Protein AF-A0A6B2CQ78-F1 (afdb_monomer)

Structure (mmCIF, N/CA/C/O backbone):
data_AF-A0A6B2CQ78-F1
#
_entry.id   AF-A0A6B2CQ78-F1
#
loop_
_atom_site.group_PDB
_atom_site.id
_atom_site.type_symbol
_atom_site.label_atom_id
_atom_site.label_alt_id
_atom_site.label_comp_id
_atom_site.label_asym_id
_atom_site.label_entity_id
_atom_site.label_seq_id
_atom_site.pdbx_PDB_ins_code
_atom_site.Cartn_x
_atom_site.Cartn_y
_atom_site.Cartn_z
_atom_site.occupancy
_atom_site.B_iso_or_equiv
_atom_site.auth_seq_id
_atom_site.auth_comp_id
_atom_site.auth_asym_id
_atom_site.auth_atom_id
_atom_site.pdbx_PDB_model_num
ATOM 1 N N . GLY A 1 1 ? 10.693 7.552 -2.404 1.00 62.09 1 GLY A N 1
ATOM 2 C CA . GLY A 1 1 ? 9.361 8.178 -2.546 1.00 62.09 1 GLY A CA 1
ATOM 3 C C . GLY A 1 1 ? 8.370 7.409 -1.700 1.00 62.09 1 GLY A C 1
ATOM 4 O O . GLY A 1 1 ? 8.514 6.196 -1.624 1.00 62.09 1 GLY A O 1
ATOM 5 N N . VAL A 1 2 ? 7.434 8.091 -1.040 1.00 74.00 2 VAL A N 1
ATOM 6 C CA . VAL A 1 2 ? 6.433 7.464 -0.155 1.00 74.00 2 VAL A CA 1
ATOM 7 C C . VAL A 1 2 ? 5.272 6.910 -0.989 1.00 74.00 2 VAL A C 1
ATOM 9 O O . VAL A 1 2 ? 4.898 7.514 -1.992 1.00 74.00 2 VAL A O 1
ATOM 12 N N . LEU A 1 3 ? 4.718 5.761 -0.591 1.00 79.19 3 LEU A N 1
ATOM 13 C CA . LEU A 1 3 ? 3.440 5.263 -1.107 1.00 79.19 3 LEU A CA 1
ATOM 14 C C . LEU A 1 3 ? 2.314 6.053 -0.428 1.00 79.19 3 LEU A C 1
ATOM 16 O O . LEU A 1 3 ? 1.901 5.710 0.674 1.00 79.19 3 LEU A O 1
ATOM 20 N N . SER A 1 4 ? 1.890 7.159 -1.038 1.00 80.81 4 SER A N 1
ATOM 21 C CA . SER A 1 4 ? 0.919 8.092 -0.444 1.00 80.81 4 SER A CA 1
ATOM 22 C C . SER A 1 4 ? -0.463 8.064 -1.095 1.00 80.81 4 SER A C 1
ATOM 24 O O . SER A 1 4 ? -1.386 8.677 -0.571 1.00 80.81 4 SER A O 1
ATOM 26 N N . GLU A 1 5 ? -0.616 7.382 -2.230 1.00 87.38 5 GLU A N 1
ATOM 27 C CA . GLU A 1 5 ? -1.872 7.312 -2.980 1.00 87.38 5 GLU A CA 1
ATOM 28 C C . GLU A 1 5 ? -2.271 5.860 -3.242 1.00 87.38 5 GLU A C 1
ATOM 30 O O . GLU A 1 5 ? -1.421 5.010 -3.531 1.00 87.38 5 GLU A O 1
ATOM 35 N N . VAL A 1 6 ? -3.579 5.604 -3.170 1.00 92.00 6 VAL A N 1
ATOM 36 C CA . VAL A 1 6 ? -4.200 4.303 -3.427 1.00 92.00 6 VAL A CA 1
ATOM 37 C C . VAL A 1 6 ? -5.200 4.454 -4.573 1.00 92.00 6 VAL A C 1
ATOM 39 O O . VAL A 1 6 ? -6.150 5.228 -4.486 1.00 92.00 6 VAL A O 1
ATOM 42 N N . GLN A 1 7 ? -4.968 3.717 -5.655 1.00 91.25 7 GLN A N 1
ATOM 43 C CA . GLN A 1 7 ? -5.837 3.602 -6.824 1.00 91.25 7 GLN A CA 1
ATOM 44 C C . GLN A 1 7 ? -6.811 2.438 -6.637 1.00 91.25 7 GLN A C 1
ATOM 46 O O . GLN A 1 7 ? -6.500 1.462 -5.950 1.00 91.25 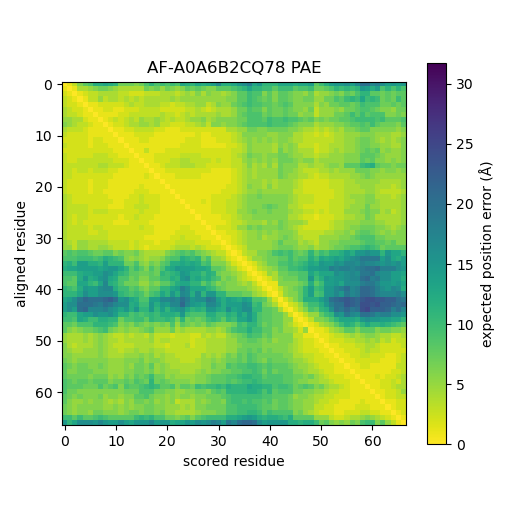7 GLN A O 1
ATOM 51 N N . ASP A 1 8 ? -8.000 2.555 -7.228 1.00 90.00 8 ASP A N 1
ATOM 52 C CA . ASP A 1 8 ? -9.044 1.519 -7.212 1.00 90.00 8 ASP A CA 1
ATOM 53 C C . ASP A 1 8 ? -9.415 1.015 -5.801 1.00 90.00 8 ASP A C 1
ATOM 55 O O . ASP A 1 8 ? -9.919 -0.087 -5.623 1.00 90.00 8 ASP A O 1
ATOM 59 N N . GLY A 1 9 ? -9.159 1.833 -4.773 1.00 92.56 9 GLY A N 1
ATOM 60 C CA . GLY A 1 9 ? -9.463 1.538 -3.372 1.00 92.56 9 GLY A CA 1
ATOM 61 C C . GLY A 1 9 ? -8.499 0.583 -2.660 1.00 92.56 9 GLY A C 1
ATOM 62 O O . GLY A 1 9 ? -8.589 0.477 -1.440 1.00 92.56 9 GLY A O 1
ATOM 63 N N . HIS A 1 10 ? -7.567 -0.078 -3.359 1.00 94.56 10 HIS A N 1
ATOM 64 C CA . HIS A 1 10 ? -6.641 -1.026 -2.715 1.00 94.56 10 HIS A CA 1
ATOM 65 C C . HIS A 1 10 ? -5.240 -1.141 -3.346 1.00 94.56 10 HIS A C 1
ATOM 67 O O . HIS A 1 10 ? -4.396 -1.864 -2.816 1.00 94.56 10 HIS A O 1
ATOM 73 N N . VAL A 1 11 ? -4.944 -0.430 -4.439 1.00 95.19 11 VAL A N 1
ATOM 74 C CA . VAL A 1 11 ? -3.654 -0.538 -5.138 1.00 95.19 11 VAL A CA 1
ATOM 75 C C . VAL A 1 11 ? -2.780 0.689 -4.892 1.00 95.19 11 VAL A C 1
ATOM 77 O O . VAL A 1 11 ? -3.037 1.763 -5.430 1.00 95.19 11 VAL A O 1
ATOM 80 N N . ALA A 1 12 ? -1.688 0.538 -4.147 1.00 92.81 12 ALA A N 1
ATOM 81 C CA . ALA A 1 12 ? -0.671 1.582 -4.023 1.00 92.81 12 ALA A CA 1
ATOM 82 C C . ALA A 1 12 ? 0.364 1.480 -5.153 1.00 92.81 12 ALA A C 1
ATOM 84 O O . ALA A 1 12 ? 0.852 0.392 -5.473 1.00 92.81 12 ALA A O 1
ATOM 85 N N . VAL A 1 13 ? 0.744 2.620 -5.739 1.00 91.00 13 VAL A N 1
ATOM 86 C CA . VAL A 1 13 ? 1.735 2.678 -6.827 1.00 91.00 13 VAL A CA 1
ATOM 87 C C . VAL A 1 13 ? 2.993 3.399 -6.360 1.00 91.00 13 VAL A C 1
ATOM 89 O O . VAL A 1 13 ? 2.944 4.553 -5.940 1.00 91.00 13 VAL A O 1
ATOM 92 N N . CYS A 1 14 ? 4.152 2.748 -6.491 1.00 85.44 14 CYS A N 1
ATOM 93 C CA . CYS A 1 14 ? 5.440 3.391 -6.253 1.00 85.44 14 CYS A CA 1
ATOM 94 C C . CYS A 1 14 ? 5.611 4.563 -7.232 1.00 85.44 14 CYS A C 1
ATOM 96 O O . CYS A 1 14 ? 5.677 4.331 -8.445 1.00 85.44 14 CYS A O 1
ATOM 98 N N . PRO A 1 15 ? 5.742 5.817 -6.757 1.00 84.12 15 PRO A N 1
ATOM 99 C CA . PRO A 1 15 ? 5.803 6.968 -7.655 1.00 84.12 15 PRO A CA 1
ATOM 100 C C . PRO A 1 15 ? 7.037 6.930 -8.565 1.00 84.12 15 PRO A C 1
ATOM 102 O O . PRO A 1 15 ? 6.979 7.443 -9.684 1.00 84.12 15 PRO A O 1
ATOM 105 N N . LEU A 1 16 ? 8.108 6.270 -8.108 1.00 80.94 16 LEU A N 1
ATOM 106 C CA . LEU A 1 16 ? 9.404 6.194 -8.778 1.00 80.94 16 LEU A CA 1
ATOM 107 C C . LEU A 1 16 ? 9.446 5.105 -9.854 1.00 80.94 16 LEU A C 1
ATOM 109 O O . LEU A 1 16 ? 9.638 5.405 -11.025 1.00 80.94 16 LEU A O 1
ATOM 113 N N . HIS A 1 17 ? 9.227 3.848 -9.462 1.00 82.69 17 HIS A N 1
ATOM 114 C CA . HIS A 1 17 ? 9.444 2.690 -10.340 1.00 82.69 17 HIS A CA 1
ATOM 115 C C . HIS A 1 17 ? 8.144 2.004 -10.753 1.00 82.69 17 HIS A C 1
ATOM 117 O O . HIS A 1 17 ? 8.179 0.935 -11.343 1.00 82.69 17 HIS A O 1
ATOM 123 N N . LYS A 1 18 ? 6.984 2.579 -10.418 1.00 88.50 18 LYS A N 1
ATOM 124 C CA . LYS A 1 18 ? 5.657 2.084 -10.821 1.00 88.50 18 LYS A CA 1
ATOM 125 C C . LYS A 1 18 ? 5.322 0.650 -10.385 1.00 88.50 18 LYS A C 1
ATOM 127 O O . LYS A 1 18 ? 4.313 0.116 -10.838 1.00 88.50 18 LYS A O 1
ATOM 132 N N . ALA A 1 19 ? 6.105 0.063 -9.473 1.00 88.56 19 ALA A N 1
ATOM 133 C CA . ALA A 1 19 ? 5.712 -1.150 -8.762 1.00 88.56 19 ALA A CA 1
ATOM 134 C C . ALA A 1 19 ? 4.336 -0.941 -8.124 1.00 88.56 19 ALA A C 1
ATOM 136 O O . ALA A 1 19 ? 4.065 0.143 -7.596 1.00 88.56 19 ALA A O 1
ATOM 137 N N . LYS A 1 20 ? 3.487 -1.965 -8.180 1.00 91.88 20 LYS A N 1
ATOM 138 C CA . LYS A 1 20 ? 2.132 -1.926 -7.624 1.00 91.88 20 LYS A CA 1
ATOM 139 C C . LYS A 1 20 ? 2.025 -2.907 -6.474 1.00 91.88 20 LYS A C 1
ATOM 141 O O . LYS A 1 20 ? 2.507 -4.032 -6.597 1.00 91.88 20 LYS A O 1
ATOM 146 N N . PHE A 1 21 ? 1.364 -2.486 -5.407 1.00 92.00 21 PHE A N 1
ATOM 147 C CA . PHE A 1 21 ? 1.149 -3.288 -4.211 1.00 92.00 21 PHE A CA 1
ATOM 148 C C . PHE A 1 21 ? -0.325 -3.278 -3.832 1.00 92.00 21 PHE A C 1
ATOM 150 O O . PHE A 1 21 ? -0.975 -2.237 -3.931 1.00 92.00 21 PHE A O 1
ATOM 157 N N . ASP A 1 22 ? -0.829 -4.420 -3.383 1.00 93.56 22 ASP A N 1
ATOM 158 C CA . ASP A 1 22 ? -2.121 -4.513 -2.719 1.00 93.56 22 ASP A CA 1
ATOM 159 C C . ASP A 1 22 ? -1.946 -4.079 -1.256 1.00 93.56 22 ASP A C 1
ATOM 161 O O . ASP A 1 22 ? -1.120 -4.638 -0.536 1.00 93.56 22 ASP A O 1
ATOM 165 N N . VAL A 1 23 ? -2.675 -3.054 -0.809 1.00 91.25 23 VAL A N 1
ATOM 166 C CA . VAL A 1 23 ? -2.532 -2.517 0.559 1.00 91.25 23 VAL A CA 1
ATOM 167 C C . VAL A 1 23 ? -3.276 -3.334 1.617 1.00 91.25 23 VAL A C 1
ATOM 169 O O . VAL A 1 23 ? -3.056 -3.118 2.806 1.00 91.25 23 VAL A O 1
ATOM 172 N N . LEU A 1 24 ? -4.147 -4.262 1.212 1.00 90.50 24 LEU A N 1
ATOM 173 C CA . LEU A 1 24 ? -4.886 -5.144 2.115 1.00 90.50 24 LEU A CA 1
ATOM 174 C C . LEU A 1 24 ? -4.040 -6.360 2.496 1.00 90.50 24 LEU A C 1
ATOM 176 O O . LEU A 1 24 ? -4.063 -6.791 3.650 1.00 90.50 24 LEU A O 1
ATOM 180 N N . THR A 1 25 ? -3.282 -6.910 1.543 1.00 90.88 25 THR A N 1
ATOM 181 C CA . THR A 1 25 ? -2.419 -8.080 1.784 1.00 90.88 25 THR A CA 1
ATOM 182 C C . THR A 1 25 ? -0.947 -7.719 1.969 1.00 90.88 25 THR A C 1
ATOM 184 O O . THR A 1 25 ? -0.217 -8.438 2.655 1.00 90.88 25 THR A O 1
ATOM 187 N N . GLY A 1 26 ? -0.516 -6.592 1.398 1.00 89.38 26 GLY A N 1
ATOM 188 C CA . GLY A 1 26 ? 0.882 -6.190 1.277 1.00 89.38 26 GLY A CA 1
ATOM 189 C C . GLY A 1 26 ? 1.582 -6.778 0.046 1.00 89.38 26 GLY A C 1
ATOM 190 O O . GLY A 1 26 ? 2.753 -6.473 -0.185 1.00 89.38 26 GLY A O 1
ATOM 191 N N . ASP A 1 27 ? 0.912 -7.611 -0.751 1.00 92.56 27 ASP A N 1
ATOM 192 C CA . ASP A 1 27 ? 1.546 -8.319 -1.863 1.00 92.56 27 ASP A CA 1
ATOM 193 C C . ASP A 1 27 ? 1.918 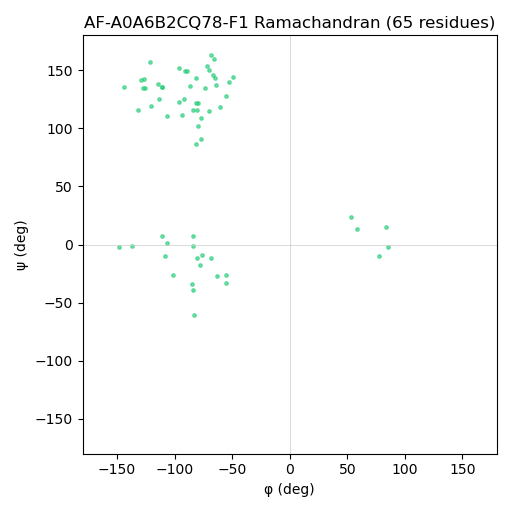-7.388 -3.018 1.00 92.56 27 ASP A C 1
ATOM 195 O O . ASP A 1 27 ? 1.262 -6.384 -3.298 1.00 92.56 27 ASP A O 1
ATOM 199 N N . MET A 1 28 ? 2.975 -7.754 -3.745 1.00 91.06 2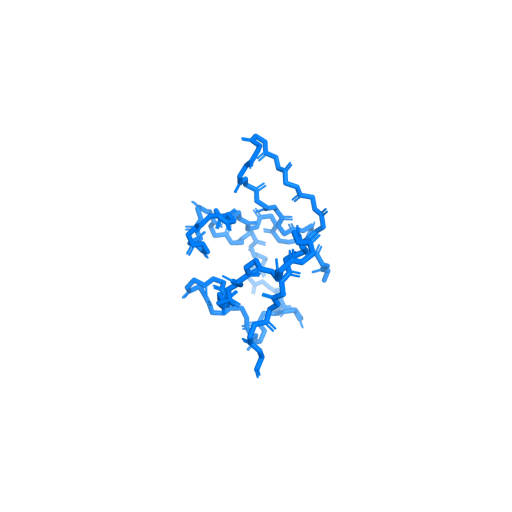8 MET A N 1
ATOM 200 C CA . MET A 1 28 ? 3.347 -7.075 -4.982 1.00 91.06 28 MET A CA 1
ATOM 201 C C . MET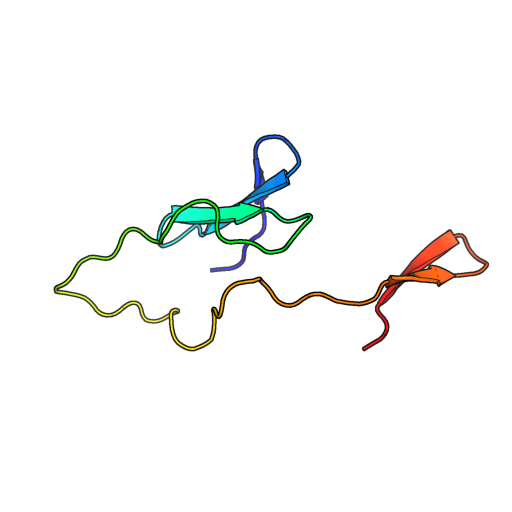 A 1 28 ? 2.478 -7.584 -6.136 1.00 91.06 28 MET A C 1
ATOM 203 O O . MET A 1 28 ? 2.577 -8.738 -6.540 1.00 91.06 28 MET A O 1
ATOM 207 N N . VAL A 1 29 ? 1.669 -6.690 -6.700 1.00 93.38 29 VAL A N 1
ATOM 208 C CA . VAL A 1 29 ? 0.787 -6.955 -7.849 1.00 93.38 29 VAL A CA 1
ATOM 209 C C . VAL A 1 29 ? 1.540 -6.794 -9.172 1.00 93.38 29 VAL A C 1
ATOM 211 O O . VAL A 1 29 ? 1.268 -7.500 -10.139 1.00 93.38 29 VAL A O 1
ATOM 214 N N . SER A 1 30 ? 2.494 -5.859 -9.236 1.00 91.38 30 SER A N 1
ATOM 215 C CA . SER A 1 30 ? 3.324 -5.627 -10.424 1.00 91.38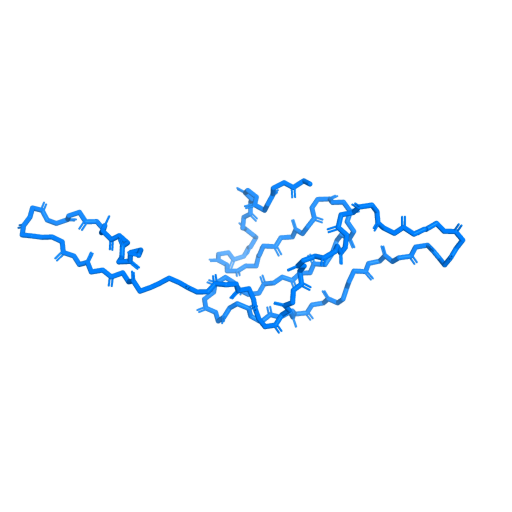 30 SER A CA 1
ATOM 216 C C . SER A 1 30 ? 4.746 -5.253 -10.019 1.00 91.38 30 SER A C 1
ATOM 218 O O . SER A 1 30 ? 4.905 -4.378 -9.159 1.00 91.38 30 SER A O 1
ATOM 220 N N . PRO A 1 31 ? 5.777 -5.834 -10.662 1.00 86.81 31 PRO A N 1
ATOM 221 C CA . PRO A 1 31 ? 7.164 -5.503 -10.371 1.00 86.81 31 PRO A CA 1
ATOM 222 C C . PRO A 1 31 ? 7.498 -4.052 -10.748 1.00 86.81 31 PRO A C 1
ATOM 224 O O . PRO A 1 31 ? 6.795 -3.440 -11.562 1.00 86.81 31 PRO A O 1
ATOM 227 N N . PRO A 1 32 ? 8.573 -3.486 -10.171 1.00 85.56 32 PRO A N 1
ATOM 228 C CA . PRO A 1 32 ? 9.080 -2.186 -10.579 1.00 85.56 32 PRO A CA 1
ATOM 229 C C . PRO A 1 32 ? 9.596 -2.217 -12.020 1.00 85.56 32 PRO A C 1
ATOM 231 O O . PRO A 1 32 ? 10.248 -3.166 -12.452 1.00 85.56 32 PRO A O 1
ATOM 234 N N . ILE A 1 33 ? 9.381 -1.119 -12.734 1.00 85.06 33 ILE A N 1
ATOM 235 C CA . ILE A 1 33 ? 10.059 -0.803 -13.985 1.00 85.06 33 ILE A CA 1
ATOM 236 C C . ILE A 1 33 ? 11.463 -0.318 -13.620 1.00 85.06 33 ILE A C 1
ATOM 238 O O . ILE A 1 33 ? 11.635 0.762 -13.053 1.00 85.06 33 ILE A O 1
ATOM 242 N N . VAL A 1 34 ? 12.460 -1.144 -13.919 1.00 77.00 34 VAL A N 1
ATOM 243 C CA . VAL A 1 34 ? 13.876 -0.871 -13.661 1.00 77.00 34 VAL A CA 1
ATOM 244 C C . VAL A 1 34 ? 14.618 -0.651 -14.973 1.00 77.00 34 VAL A C 1
ATOM 246 O O . VAL A 1 34 ? 14.436 -1.402 -15.928 1.00 77.00 34 VAL A O 1
ATOM 249 N N . MET A 1 35 ? 15.462 0.379 -15.012 1.00 74.69 35 MET A N 1
ATOM 250 C CA . MET A 1 35 ? 16.446 0.572 -16.078 1.00 74.69 35 MET A CA 1
ATOM 251 C C . MET A 1 35 ? 17.692 -0.253 -15.724 1.00 74.69 35 MET A C 1
ATOM 253 O O . MET A 1 35 ? 18.308 0.043 -14.700 1.00 74.69 35 MET A O 1
ATOM 257 N N . PRO A 1 36 ? 18.075 -1.283 -16.500 1.00 70.44 36 PRO A N 1
ATOM 258 C CA . PRO A 1 36 ? 19.205 -2.157 -16.162 1.00 70.44 36 PRO A CA 1
ATOM 259 C C . PRO A 1 36 ? 20.525 -1.408 -15.928 1.00 70.44 36 PRO A C 1
ATOM 261 O O . PRO A 1 36 ? 21.336 -1.804 -15.096 1.00 70.44 36 PRO A O 1
ATOM 264 N N . GLU A 1 37 ? 20.728 -0.306 -16.643 1.00 77.12 37 GLU A N 1
ATOM 265 C CA . GLU A 1 37 ? 21.912 0.546 -16.581 1.00 77.12 37 GLU A CA 1
ATOM 266 C C . GLU A 1 37 ? 21.970 1.463 -15.349 1.00 77.12 37 GLU A C 1
ATOM 268 O O . GLU A 1 37 ? 22.999 2.100 -15.115 1.00 77.12 37 GLU A O 1
ATOM 273 N N . ARG A 1 38 ? 20.890 1.558 -14.557 1.00 69.81 38 ARG A N 1
ATOM 274 C CA . ARG A 1 38 ? 20.829 2.416 -13.365 1.00 69.81 38 ARG A CA 1
ATOM 275 C C . ARG A 1 38 ? 20.287 1.652 -12.155 1.00 69.81 38 ARG A C 1
ATOM 277 O O . ARG A 1 38 ? 19.112 1.284 -12.142 1.00 69.81 38 ARG A O 1
ATOM 284 N N . PRO A 1 39 ? 21.098 1.453 -11.099 1.00 64.81 39 PRO A N 1
ATOM 285 C CA . PRO A 1 39 ? 20.604 0.838 -9.878 1.00 64.81 39 PRO A CA 1
ATOM 286 C C . PRO A 1 39 ? 19.538 1.732 -9.237 1.00 64.81 39 PRO A C 1
ATOM 288 O O . PRO A 1 39 ? 19.686 2.948 -9.147 1.00 64.81 39 PRO A O 1
ATOM 291 N N . CYS A 1 40 ? 18.455 1.117 -8.768 1.00 67.94 40 CYS A N 1
ATOM 292 C CA . CYS A 1 40 ? 17.430 1.824 -8.014 1.00 67.94 40 CYS A CA 1
ATOM 293 C C . CYS A 1 40 ? 17.983 2.218 -6.633 1.00 67.94 40 CYS A C 1
ATOM 295 O O . CYS A 1 40 ? 18.248 1.363 -5.787 1.00 67.94 40 CYS A O 1
ATOM 297 N N . GLU A 1 41 ? 18.113 3.523 -6.390 1.00 66.19 41 GLU A N 1
ATOM 298 C CA . GLU A 1 41 ? 18.649 4.092 -5.140 1.00 66.19 41 GLU A CA 1
ATOM 299 C C . GLU A 1 41 ? 17.734 3.874 -3.922 1.00 66.19 41 GLU A C 1
ATOM 301 O O . GLU A 1 41 ? 18.150 4.052 -2.781 1.00 66.19 41 GLU A O 1
ATOM 306 N N . PHE A 1 42 ? 16.493 3.436 -4.152 1.00 62.81 42 PHE A N 1
ATOM 307 C CA . PHE A 1 42 ? 15.480 3.198 -3.121 1.00 62.81 42 PHE A CA 1
ATOM 308 C C . PHE A 1 42 ? 15.219 1.702 -2.861 1.00 62.81 42 PHE A C 1
ATOM 310 O O . PHE A 1 42 ? 14.357 1.368 -2.053 1.00 62.81 42 PHE A O 1
ATOM 317 N N . ASN A 1 43 ? 15.929 0.790 -3.540 1.00 57.66 43 ASN A N 1
ATOM 318 C CA . ASN A 1 43 ? 15.601 -0.645 -3.565 1.00 57.66 43 ASN A CA 1
ATOM 319 C C . ASN A 1 43 ? 16.147 -1.468 -2.391 1.00 57.66 43 ASN A C 1
ATOM 321 O O . ASN A 1 43 ? 16.121 -2.693 -2.451 1.00 57.66 43 ASN A O 1
ATOM 325 N N . ARG A 1 44 ? 16.738 -0.845 -1.369 1.00 54.47 44 ARG A N 1
ATOM 326 C CA . ARG A 1 44 ? 17.514 -1.610 -0.380 1.00 54.47 44 ARG A CA 1
ATOM 327 C C . ARG A 1 44 ? 16.673 -2.360 0.653 1.00 54.47 44 ARG A C 1
ATOM 329 O O . ARG A 1 44 ? 17.204 -3.281 1.257 1.00 54.47 44 ARG A O 1
ATOM 336 N N . GLU A 1 45 ? 15.398 -2.007 0.834 1.00 57.22 45 GLU A N 1
ATOM 337 C CA . GLU A 1 45 ? 14.593 -2.513 1.964 1.00 57.22 45 GLU A CA 1
ATOM 338 C C . GLU A 1 45 ? 13.160 -2.944 1.601 1.00 57.22 45 GLU A C 1
ATOM 340 O O . GLU A 1 45 ? 12.419 -3.417 2.461 1.00 57.22 45 GLU A O 1
ATOM 345 N N . LEU A 1 46 ? 12.739 -2.811 0.336 1.00 62.09 46 LEU A N 1
ATOM 346 C CA . LEU A 1 46 ? 11.403 -3.240 -0.095 1.00 62.09 46 LEU A CA 1
ATOM 347 C C . LEU A 1 46 ? 11.389 -4.75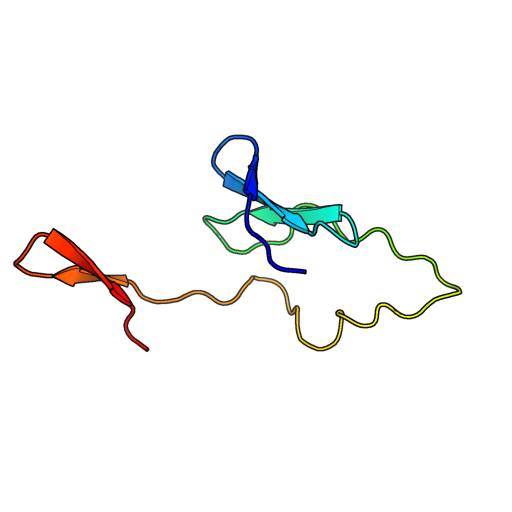0 -0.354 1.00 62.09 46 LEU A C 1
ATOM 349 O O . LEU A 1 46 ? 11.567 -5.208 -1.481 1.00 62.09 46 LEU A O 1
ATOM 353 N N . HIS A 1 47 ? 11.157 -5.517 0.706 1.00 68.56 47 HIS A N 1
ATOM 354 C CA . HIS A 1 47 ? 10.868 -6.944 0.623 1.00 68.56 47 HIS A CA 1
ATOM 355 C C . HIS A 1 47 ? 9.355 -7.143 0.580 1.00 68.56 47 HIS A C 1
ATOM 357 O O . HIS A 1 47 ? 8.703 -6.858 1.579 1.00 68.56 47 HIS A O 1
ATOM 363 N N . PRO A 1 48 ? 8.771 -7.590 -0.545 1.00 72.19 48 PRO A N 1
ATOM 364 C CA . PRO A 1 48 ? 7.381 -8.008 -0.542 1.00 72.19 48 PRO A CA 1
ATOM 365 C C . PRO A 1 48 ? 7.200 -9.274 0.323 1.00 72.19 48 PRO A C 1
ATOM 367 O O . PRO A 1 48 ? 8.082 -10.140 0.320 1.00 72.19 48 PRO A O 1
ATOM 370 N N . PRO A 1 49 ? 6.055 -9.409 1.013 1.00 81.69 49 PRO A N 1
ATOM 371 C CA . PRO A 1 49 ? 4.978 -8.417 1.100 1.00 81.69 49 PRO A CA 1
ATOM 372 C C . PRO A 1 49 ? 5.369 -7.204 1.963 1.00 81.69 49 PRO A C 1
ATOM 374 O O . PRO A 1 49 ? 6.210 -7.312 2.853 1.00 81.69 49 PRO A O 1
ATOM 377 N N . LEU A 1 50 ? 4.751 -6.044 1.706 1.00 82.19 50 LEU A N 1
ATOM 378 C CA . LEU A 1 50 ? 4.917 -4.835 2.519 1.00 82.19 50 LEU A CA 1
ATOM 379 C C . LEU A 1 50 ? 4.734 -5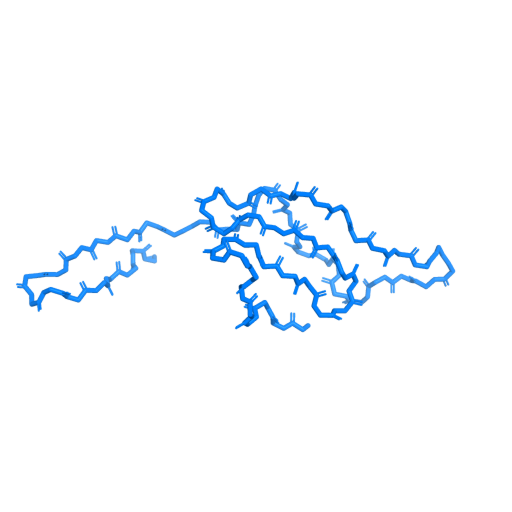.157 4.008 1.00 82.19 50 LEU A C 1
ATOM 381 O O . LEU A 1 50 ? 3.889 -5.975 4.381 1.00 82.19 50 LEU A O 1
ATOM 385 N N . LYS A 1 51 ? 5.509 -4.481 4.865 1.00 84.12 51 LYS A N 1
ATOM 386 C CA . LYS A 1 51 ? 5.418 -4.662 6.316 1.00 84.12 51 LYS A CA 1
ATOM 387 C C . LYS A 1 51 ? 3.984 -4.418 6.787 1.00 84.12 51 LYS A C 1
ATOM 389 O O . LYS A 1 51 ? 3.401 -3.369 6.517 1.00 84.12 51 LYS A O 1
ATOM 394 N N . ARG A 1 52 ? 3.455 -5.390 7.525 1.00 85.69 52 ARG A N 1
ATOM 395 C CA . ARG A 1 52 ? 2.145 -5.319 8.168 1.00 85.69 52 ARG A CA 1
ATOM 396 C C . ARG A 1 52 ? 2.305 -4.889 9.618 1.00 85.69 52 ARG A C 1
ATOM 398 O O . ARG A 1 52 ? 3.338 -5.141 10.239 1.00 85.69 52 ARG A O 1
ATOM 405 N N . TYR A 1 53 ? 1.269 -4.239 10.116 1.00 88.56 53 TYR A N 1
ATOM 406 C CA . TYR A 1 53 ? 1.161 -3.793 11.491 1.00 88.56 53 TYR A CA 1
ATOM 407 C C . TYR A 1 53 ? -0.135 -4.345 12.064 1.00 88.56 53 TYR A C 1
ATOM 409 O O . TYR A 1 53 ? -1.169 -4.284 11.392 1.00 88.56 53 TYR A O 1
ATOM 417 N N . ASP A 1 54 ? -0.070 -4.883 13.277 1.00 90.69 54 ASP A N 1
ATOM 418 C CA . ASP A 1 54 ? -1.270 -5.269 14.003 1.00 90.69 54 ASP A CA 1
ATOM 419 C C . ASP A 1 54 ? -1.972 -4.002 14.496 1.00 90.69 54 ASP A C 1
ATOM 421 O O . ASP A 1 54 ? -1.338 -3.051 14.962 1.00 90.69 54 ASP A O 1
ATOM 425 N N . VAL A 1 55 ? -3.292 -3.964 14.312 1.00 92.75 55 VAL A N 1
ATOM 426 C CA . VAL A 1 55 ? -4.122 -2.803 14.631 1.00 92.75 55 VAL A CA 1
ATOM 427 C C . VAL A 1 55 ? -5.264 -3.243 15.527 1.00 92.75 55 VAL A C 1
ATOM 429 O O . VAL A 1 55 ? -5.947 -4.229 15.245 1.00 92.75 55 VAL A O 1
ATOM 432 N N . ARG A 1 56 ? -5.508 -2.467 16.580 1.00 94.62 56 ARG A N 1
ATOM 433 C CA . ARG A 1 56 ? -6.643 -2.636 17.488 1.00 94.62 56 ARG A CA 1
ATOM 434 C C . ARG A 1 56 ? -7.495 -1.372 17.528 1.00 94.62 56 ARG A C 1
ATOM 436 O O . ARG A 1 56 ? -7.020 -0.282 17.222 1.00 94.62 56 ARG A O 1
ATOM 443 N N . VAL A 1 57 ? -8.760 -1.525 17.909 1.00 95.69 57 VAL A N 1
ATOM 444 C CA . VAL A 1 57 ? -9.669 -0.396 18.142 1.00 95.69 57 VAL A CA 1
ATOM 445 C C . VAL A 1 57 ? -9.660 -0.079 19.635 1.00 95.69 57 VAL A C 1
ATOM 447 O O . VAL A 1 57 ? -9.945 -0.961 20.447 1.00 95.69 57 VAL A O 1
ATOM 450 N N . SER A 1 58 ? -9.315 1.155 19.999 1.00 94.69 58 SER A N 1
ATOM 451 C CA . SER A 1 58 ? -9.336 1.623 21.386 1.00 94.69 58 SER A CA 1
ATOM 452 C C . SER A 1 58 ? -10.778 1.721 21.918 1.00 94.69 58 SER A C 1
ATOM 454 O O . SER A 1 58 ? -11.727 1.765 21.126 1.00 94.69 58 SER A O 1
ATOM 456 N N . PRO A 1 59 ? -10.990 1.799 23.246 1.00 95.88 59 PRO A N 1
ATOM 457 C CA . PRO A 1 59 ? -12.319 2.040 23.818 1.00 95.88 59 PRO A CA 1
ATOM 458 C C . PRO A 1 59 ? -13.007 3.313 23.290 1.00 95.88 59 PRO A C 1
ATOM 460 O O . PRO A 1 59 ? -14.233 3.384 23.251 1.00 95.88 59 PRO A O 1
ATOM 463 N N . GLU A 1 60 ? -12.228 4.301 22.850 1.00 96.12 60 GLU A N 1
ATOM 464 C CA . GLU A 1 60 ? -12.686 5.567 22.266 1.00 96.12 60 GLU A CA 1
ATOM 465 C C . GLU A 1 60 ? -12.989 5.460 20.759 1.00 96.12 60 GLU A C 1
ATOM 467 O O . GLU A 1 60 ? -13.409 6.439 20.142 1.00 96.12 60 GLU A O 1
ATOM 472 N N . GLY A 1 61 ? -12.791 4.283 20.156 1.00 95.12 61 GLY A N 1
ATOM 473 C CA . GLY A 1 61 ? -13.049 4.028 18.739 1.00 95.12 61 GLY A CA 1
ATOM 474 C C . GLY A 1 61 ? -11.914 4.440 17.798 1.00 95.12 61 GLY A C 1
ATOM 475 O O . GLY A 1 61 ? -12.139 4.541 16.592 1.00 95.12 61 GLY A O 1
ATOM 476 N N . LEU A 1 62 ? -10.707 4.691 18.316 1.00 95.50 62 LEU A N 1
ATOM 477 C CA . LEU A 1 62 ? -9.538 5.051 17.508 1.00 95.50 62 LEU A CA 1
ATOM 478 C C . LEU A 1 62 ? -8.762 3.803 17.074 1.00 95.50 62 LEU A C 1
ATOM 480 O O . LEU A 1 62 ? -8.733 2.805 17.788 1.00 95.50 62 LEU A O 1
ATOM 484 N N . LEU A 1 63 ? -8.113 3.861 15.908 1.00 94.75 63 LEU A N 1
ATOM 485 C CA . LEU A 1 63 ? -7.191 2.811 15.471 1.00 94.75 63 LEU A CA 1
ATOM 486 C C . LEU A 1 63 ? -5.827 3.020 16.135 1.00 94.75 63 LEU A C 1
ATOM 488 O O . LEU A 1 63 ? -5.196 4.059 15.943 1.00 94.75 63 LEU A O 1
ATOM 492 N N . GLU A 1 64 ? -5.366 2.020 16.877 1.00 95.25 64 GLU A N 1
ATOM 493 C CA . GLU A 1 64 ? -4.040 1.975 17.489 1.00 95.25 64 GLU A CA 1
ATOM 494 C C . GLU A 1 64 ? -3.191 0.912 16.801 1.00 95.25 64 GLU A C 1
ATOM 496 O O . GLU A 1 64 ? -3.658 -0.201 16.562 1.00 95.25 64 GLU A O 1
ATOM 501 N N . ILE A 1 65 ? -1.941 1.257 16.499 1.00 93.94 65 ILE A N 1
ATOM 502 C CA . ILE A 1 65 ? -0.958 0.315 15.969 1.00 93.94 65 ILE A CA 1
ATOM 503 C C . ILE A 1 65 ? -0.189 -0.286 17.147 1.00 93.94 65 ILE A C 1
ATOM 505 O O . ILE A 1 65 ? 0.398 0.463 17.930 1.00 93.94 65 ILE A O 1
ATOM 509 N N . ASP A 1 66 ? -0.152 -1.614 17.244 1.00 86.00 66 ASP A N 1
ATOM 510 C CA . ASP A 1 66 ? 0.721 -2.319 18.185 1.00 86.00 66 ASP A CA 1
ATOM 511 C C . ASP A 1 66 ? 2.142 -2.370 17.576 1.00 86.00 66 ASP A C 1
ATOM 513 O O . ASP A 1 66 ? 2.400 -3.111 16.622 1.00 86.0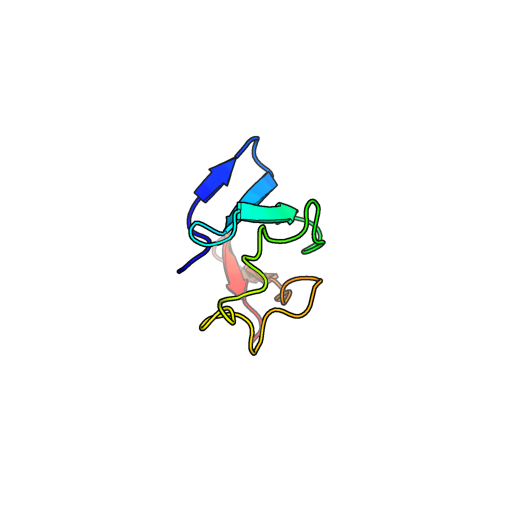0 66 ASP A O 1
ATOM 517 N N . ILE A 1 67 ? 3.042 -1.502 18.065 1.00 79.06 67 ILE A N 1
ATOM 518 C CA . ILE A 1 67 ? 4.440 -1.349 17.597 1.00 79.0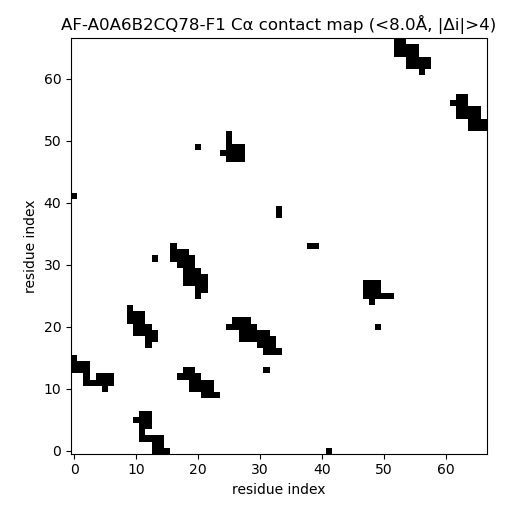6 67 ILE A CA 1
ATOM 519 C C . ILE A 1 67 ? 5.403 -2.127 18.493 1.00 79.06 67 ILE A C 1
ATOM 521 O O . ILE A 1 67 ? 5.282 -1.997 19.732 1.00 79.06 67 ILE A O 1
#

Secondary structure (DSSP, 8-state):
-----EETTTEEE-TTT--EEETTT--EEE-----TTS--TTTTS--SSPPP-EEEE-TTS-EEEE-

Nearest PDB structures (foldseek):
  5c0x-assembly1_K  TM=5.981E-01  e=6.251E+00  Saccharomyces cerevisiae S288C

Mean predicted aligned error: 6.2 Å

Radius of gyration: 14.66 Å; Cα contacts (8 Å, |Δi|>4): 95; chains: 1; bounding box: 35×17×40 Å

Solvent-accessible surface area (backbone atoms only — not comparable to full-atom values): 4402 Å² total; per-residue (Å²): 129,73,76,83,55,65,46,98,85,41,36,29,47,37,79,82,36,59,22,26,28,33,70,86,78,21,39,70,75,39,75,59,66,76,56,93,94,50,84,67,92,78,63,87,75,80,56,76,49,48,90,82,73,55,72,47,74,45,98,89,69,44,84,42,72,69,127

pLDDT: mean 83.94, std 11.24, range [54.47, 96.12]

Sequence (67 aa):
GVLSEVQDGHVAVCPLHKAKFDVLTGDMVSPPIVMPERPCEFNRELHPPLKRYDVRVSPEGLLEIDI

Foldseek 3Di:
DDQPDDPPVFWTADPPFRFIAGNVQQATPGDGNDDPVDDDPPPPPDDPSDDDWDWDQDPVRDIDTDD